Protein AF-A0AAV7M3U2-F1 (afdb_monomer)

Secondary structure (DSSP, 8-state):
-HHHHHHHHHHHHHHHHHHHHHHHHHHHHHHHHHHHHHHHHHHHHHHHHHHTT-----SPPTTTT-S-HHHHHHHHHHHHH-PPPSSPPP-S---

Foldseek 3Di:
DVVVVVVVVVVVVVVVVVVVVVVVVVVVVVVVVVVVVVVVVVVVVVVCVVCVPPDDDPDDDPCPCPPPVPVVVQVVCCVVPVDDDVVGDDDPDDD

Structure (mmCIF, N/CA/C/O backbone):
data_AF-A0AAV7M3U2-F1
#
_entry.id   AF-A0AAV7M3U2-F1
#
loop_
_atom_site.group_PDB
_atom_site.id
_atom_site.type_symbol
_atom_site.label_atom_id
_atom_site.label_alt_id
_atom_site.label_comp_id
_atom_site.label_asym_id
_atom_site.label_entity_id
_atom_site.label_seq_id
_atom_site.pdbx_PDB_ins_code
_atom_site.Cartn_x
_atom_site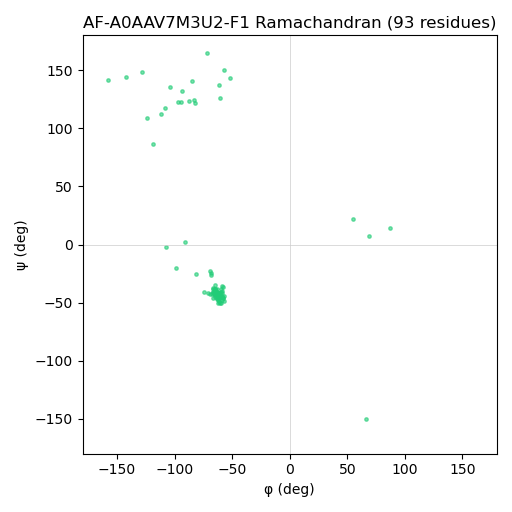.Cartn_y
_atom_site.Cartn_z
_atom_site.occupancy
_atom_site.B_iso_or_equiv
_atom_site.auth_seq_id
_atom_site.auth_comp_id
_atom_site.auth_asym_id
_atom_site.auth_atom_id
_atom_site.pdbx_PDB_model_num
ATOM 1 N N . MET A 1 1 ? 27.692 -14.483 -53.051 1.00 70.31 1 MET A N 1
ATOM 2 C CA . MET A 1 1 ? 28.501 -14.693 -51.830 1.00 70.31 1 MET A CA 1
ATOM 3 C C . MET A 1 1 ? 28.863 -13.408 -51.071 1.00 70.31 1 MET A C 1
ATOM 5 O O . MET A 1 1 ? 28.271 -13.190 -50.027 1.00 70.31 1 MET A O 1
ATOM 9 N N . ARG A 1 2 ? 29.769 -12.519 -51.529 1.00 83.56 2 ARG A N 1
ATOM 10 C CA . ARG A 1 2 ? 30.156 -11.317 -50.734 1.00 83.56 2 ARG A CA 1
ATOM 11 C C . ARG A 1 2 ? 28.999 -10.345 -50.439 1.00 83.56 2 ARG A C 1
ATOM 13 O O . ARG A 1 2 ? 28.888 -9.866 -49.318 1.00 83.56 2 ARG A O 1
ATOM 20 N N . ALA A 1 3 ? 28.130 -10.091 -51.418 1.00 86.50 3 ALA A N 1
ATOM 21 C CA . ALA A 1 3 ? 26.971 -9.209 -51.245 1.00 86.50 3 ALA A CA 1
ATOM 22 C C . ALA A 1 3 ? 25.923 -9.783 -50.270 1.00 86.50 3 ALA A C 1
ATOM 24 O O . ALA A 1 3 ? 25.355 -9.049 -49.468 1.00 86.50 3 ALA A O 1
ATOM 25 N N . GLU A 1 4 ? 25.710 -11.100 -50.290 1.00 92.12 4 GLU A N 1
ATOM 26 C CA . GLU A 1 4 ? 24.808 -11.775 -49.347 1.00 92.12 4 GLU A CA 1
ATOM 27 C C . GLU A 1 4 ? 25.364 -11.718 -47.926 1.00 92.12 4 GLU A C 1
ATOM 29 O O . GLU A 1 4 ? 24.623 -11.402 -47.002 1.00 92.12 4 GLU A O 1
ATOM 34 N N . ILE A 1 5 ? 26.672 -11.945 -47.754 1.00 92.69 5 ILE A N 1
ATOM 35 C CA . ILE A 1 5 ? 27.344 -11.823 -46.453 1.00 92.69 5 ILE A CA 1
ATOM 36 C C . ILE A 1 5 ? 27.184 -10.401 -45.894 1.00 92.69 5 ILE A C 1
ATOM 38 O O . ILE A 1 5 ? 26.818 -10.253 -44.732 1.00 92.69 5 ILE A O 1
ATOM 42 N N . ALA A 1 6 ? 27.366 -9.365 -46.718 1.00 93.38 6 ALA A N 1
ATOM 43 C CA . ALA A 1 6 ? 27.152 -7.976 -46.302 1.00 93.38 6 ALA A CA 1
ATOM 44 C C . ALA A 1 6 ? 25.686 -7.697 -45.909 1.00 93.38 6 ALA A C 1
ATOM 46 O O . ALA A 1 6 ? 25.418 -7.041 -44.901 1.00 93.38 6 ALA A O 1
ATOM 47 N N . GLY A 1 7 ? 24.726 -8.244 -46.662 1.00 95.38 7 GLY A N 1
ATOM 48 C CA . GLY A 1 7 ? 23.303 -8.155 -46.328 1.00 95.38 7 GLY A CA 1
ATOM 49 C C . GLY A 1 7 ? 22.957 -8.852 -45.007 1.00 95.38 7 GLY A C 1
ATOM 50 O O . GLY A 1 7 ? 22.199 -8.313 -44.199 1.00 95.38 7 GLY A O 1
ATOM 51 N N . PHE A 1 8 ? 23.544 -10.023 -44.746 1.00 95.25 8 PHE A N 1
ATOM 52 C CA . PHE A 1 8 ? 23.398 -10.719 -43.467 1.00 95.25 8 PHE A CA 1
ATOM 53 C C . PHE A 1 8 ? 24.016 -9.931 -42.310 1.00 95.25 8 PHE A C 1
ATOM 55 O O . PHE A 1 8 ? 23.364 -9.791 -41.280 1.00 95.25 8 PHE A O 1
ATOM 62 N N . GLN A 1 9 ? 25.210 -9.361 -42.486 1.00 95.88 9 GLN A N 1
ATOM 63 C CA . GLN A 1 9 ? 25.863 -8.531 -41.468 1.00 95.88 9 GLN A CA 1
ATOM 64 C C . GLN A 1 9 ? 24.997 -7.332 -41.072 1.00 95.88 9 GLN A C 1
ATOM 66 O O . GLN A 1 9 ? 24.761 -7.116 -39.888 1.00 95.88 9 GLN A O 1
ATOM 71 N N . SER A 1 10 ? 24.432 -6.613 -42.047 1.00 95.69 10 SER A N 1
ATOM 72 C CA . SER A 1 10 ? 23.536 -5.482 -41.770 1.00 95.69 10 SER A CA 1
ATOM 73 C C . SER A 1 10 ? 22.295 -5.899 -40.968 1.00 95.69 10 SER A C 1
ATOM 75 O O . SER A 1 10 ? 21.902 -5.214 -40.022 1.00 95.69 10 SER A O 1
ATOM 77 N N . ARG A 1 11 ? 21.700 -7.054 -41.296 1.00 96.75 11 ARG A N 1
ATOM 78 C CA . ARG A 1 11 ? 20.552 -7.598 -40.555 1.00 96.75 11 ARG A CA 1
ATOM 79 C C . ARG A 1 11 ? 20.921 -8.006 -39.132 1.00 96.75 11 ARG A C 1
ATOM 81 O O . ARG A 1 11 ? 20.129 -7.754 -38.228 1.00 96.75 11 ARG A O 1
ATOM 88 N N . VAL A 1 12 ? 22.089 -8.619 -38.937 1.00 97.56 12 VAL A N 1
ATOM 89 C CA . VAL A 1 12 ? 22.591 -9.002 -37.608 1.00 97.56 12 VAL A CA 1
ATOM 90 C C . VAL A 1 12 ? 22.791 -7.758 -36.748 1.00 97.56 12 VAL A C 1
ATOM 92 O O . VAL A 1 12 ? 22.193 -7.679 -35.681 1.00 97.56 12 VAL A O 1
ATOM 95 N N . THR A 1 13 ? 23.480 -6.733 -37.255 1.00 97.25 13 THR A N 1
ATOM 96 C CA . THR A 1 13 ? 23.666 -5.466 -36.528 1.00 97.25 13 THR A CA 1
ATOM 97 C C . THR A 1 13 ? 22.334 -4.798 -36.175 1.00 97.25 13 THR A C 1
ATOM 99 O O . THR A 1 13 ? 22.150 -4.319 -35.057 1.00 97.25 13 THR A O 1
ATOM 102 N N . GLY A 1 14 ? 21.364 -4.799 -37.095 1.00 97.62 14 GLY A N 1
ATOM 103 C CA . GLY A 1 14 ? 20.032 -4.257 -36.817 1.00 97.62 14 GLY A CA 1
ATOM 104 C C . GLY A 1 14 ? 19.269 -5.039 -35.740 1.00 97.62 14 GLY A C 1
ATOM 105 O O . GLY A 1 14 ? 18.533 -4.447 -34.948 1.00 97.62 14 GLY A O 1
ATOM 106 N N . LEU A 1 15 ? 19.438 -6.364 -35.681 1.00 97.25 15 LEU A N 1
ATOM 107 C CA . LEU A 1 15 ? 18.844 -7.195 -34.631 1.00 97.25 15 LEU A CA 1
ATOM 108 C C . LEU A 1 15 ? 19.522 -6.976 -33.278 1.00 97.25 15 LEU A C 1
ATOM 110 O O . LEU A 1 15 ? 18.813 -6.849 -32.285 1.00 97.25 15 LEU A O 1
ATOM 114 N N . GLU A 1 16 ? 20.849 -6.871 -33.238 1.00 97.44 16 GLU A N 1
ATOM 115 C CA . GLU A 1 16 ? 21.613 -6.592 -32.015 1.00 97.44 16 GLU A CA 1
ATOM 116 C C . GLU A 1 16 ? 21.205 -5.252 -31.394 1.00 97.44 16 GLU A C 1
ATOM 118 O O . GLU A 1 16 ? 20.922 -5.178 -30.199 1.00 97.44 16 GLU A O 1
ATOM 123 N N . GLN A 1 17 ? 21.065 -4.203 -32.211 1.00 97.56 17 GLN A N 1
ATOM 124 C CA . GLN A 1 17 ? 20.598 -2.897 -31.738 1.00 97.56 17 GLN A CA 1
ATOM 125 C C . GLN A 1 17 ? 19.187 -2.969 -31.147 1.00 97.56 17 GLN A C 1
ATOM 127 O O . GLN A 1 17 ? 18.929 -2.441 -30.066 1.00 97.56 17 GLN A O 1
ATOM 132 N N . ARG A 1 18 ? 18.260 -3.647 -31.834 1.00 97.38 18 ARG A N 1
ATOM 133 C CA . ARG A 1 18 ? 16.887 -3.822 -31.339 1.00 97.38 18 ARG A CA 1
ATOM 134 C C . ARG A 1 18 ? 16.844 -4.650 -30.060 1.00 97.38 18 ARG A C 1
ATOM 136 O O . ARG A 1 18 ? 16.048 -4.337 -29.181 1.00 97.38 18 ARG A O 1
ATOM 143 N N . MET A 1 19 ? 17.684 -5.676 -29.957 1.00 97.69 19 MET A N 1
ATOM 144 C CA . MET A 1 19 ? 17.807 -6.502 -28.760 1.00 97.69 19 MET A CA 1
ATOM 145 C C . MET A 1 19 ? 18.270 -5.661 -27.572 1.00 97.69 19 MET A C 1
ATOM 147 O O . MET A 1 19 ? 17.587 -5.657 -26.554 1.00 97.69 19 MET A O 1
ATOM 151 N N . GLY A 1 20 ? 19.314 -4.843 -27.744 1.00 97.56 20 GLY A N 1
ATOM 152 C CA . GLY A 1 20 ? 19.786 -3.938 -26.693 1.00 97.56 20 GLY A CA 1
ATOM 153 C C . GLY A 1 20 ? 18.719 -2.937 -26.230 1.00 97.56 20 GLY A C 1
ATOM 154 O O . GLY A 1 20 ? 18.578 -2.683 -25.034 1.00 97.56 20 GLY A O 1
ATOM 155 N N . LEU A 1 21 ? 17.900 -2.412 -27.150 1.00 97.31 21 LEU A N 1
ATOM 156 C CA . LEU A 1 21 ? 16.774 -1.538 -26.792 1.00 97.31 21 LEU A CA 1
ATOM 157 C C . LEU A 1 21 ? 15.690 -2.274 -25.991 1.00 97.31 21 LEU A C 1
ATOM 159 O O . LEU A 1 21 ? 15.168 -1.732 -25.016 1.00 97.31 21 LEU A O 1
ATOM 163 N N . VAL A 1 22 ? 15.348 -3.502 -26.389 1.00 97.75 22 VAL A N 1
ATOM 164 C CA . VAL A 1 22 ? 14.356 -4.326 -25.680 1.00 97.75 22 VAL A CA 1
ATOM 165 C C . VAL A 1 22 ? 14.859 -4.705 -24.290 1.00 97.75 22 VAL A C 1
ATOM 167 O O . VAL A 1 22 ? 14.094 -4.636 -23.330 1.00 97.75 22 VAL A O 1
ATOM 170 N N . GLU A 1 23 ? 16.133 -5.059 -24.152 1.00 97.38 23 GLU A N 1
ATOM 171 C CA . GLU A 1 23 ? 16.748 -5.371 -22.861 1.00 97.38 23 GLU A CA 1
ATOM 172 C C . GLU A 1 23 ? 16.719 -4.164 -21.922 1.00 97.38 23 GLU A C 1
ATOM 174 O O . GLU A 1 23 ? 16.241 -4.285 -20.793 1.00 97.38 23 GLU A O 1
ATOM 179 N N . ALA A 1 24 ? 17.120 -2.983 -22.405 1.00 96.75 24 AL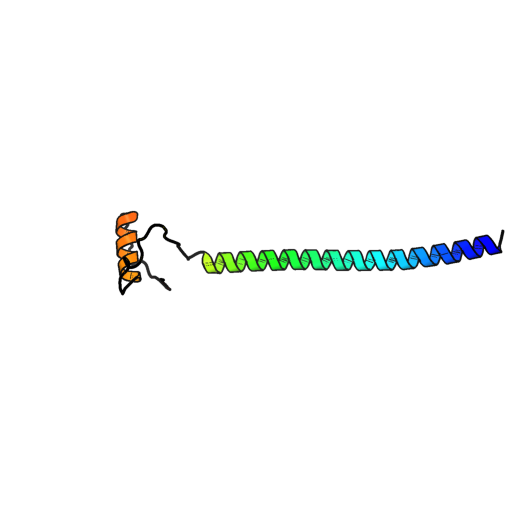A A N 1
ATOM 180 C CA . ALA A 1 24 ? 17.051 -1.746 -21.631 1.00 96.75 24 ALA A CA 1
ATOM 181 C C . ALA A 1 24 ? 15.615 -1.438 -21.176 1.00 96.75 24 ALA A C 1
ATOM 183 O O . ALA A 1 24 ? 15.375 -1.153 -20.001 1.00 96.75 24 ALA A O 1
ATOM 184 N N . GLN A 1 25 ? 14.642 -1.565 -22.084 1.00 97.06 25 GLN A N 1
ATOM 185 C CA . GLN A 1 25 ? 13.231 -1.353 -21.765 1.00 97.06 25 GLN A CA 1
ATOM 186 C C . GLN A 1 25 ? 12.711 -2.366 -20.735 1.00 97.06 25 GLN A C 1
ATOM 188 O O . GLN A 1 25 ? 11.926 -2.008 -19.857 1.00 97.06 25 GLN A O 1
ATOM 193 N N . THR A 1 26 ? 13.150 -3.622 -20.824 1.00 97.00 26 THR A N 1
ATOM 194 C CA . THR A 1 26 ? 12.749 -4.685 -19.896 1.00 97.00 26 THR A CA 1
ATOM 195 C C . THR A 1 26 ? 13.294 -4.421 -18.495 1.00 97.00 26 THR A C 1
ATOM 197 O O . THR A 1 26 ? 12.564 -4.588 -17.521 1.00 97.00 26 THR A O 1
ATOM 200 N N . THR A 1 27 ? 14.543 -3.962 -18.380 1.00 96.56 27 THR A N 1
ATOM 201 C CA . THR A 1 27 ? 15.139 -3.563 -17.096 1.00 96.56 27 THR A CA 1
ATOM 202 C C . THR A 1 27 ? 14.366 -2.408 -16.467 1.00 96.56 27 THR A C 1
ATOM 204 O O . THR A 1 27 ? 13.907 -2.533 -15.339 1.00 96.56 27 THR A O 1
ATOM 207 N N . ILE A 1 28 ? 14.091 -1.346 -17.232 1.00 96.81 28 ILE A N 1
ATOM 208 C CA . ILE A 1 28 ? 13.299 -0.204 -16.748 1.00 96.81 28 ILE A CA 1
ATOM 209 C C . ILE A 1 28 ? 11.900 -0.644 -16.292 1.00 96.81 28 ILE A C 1
ATOM 211 O O . ILE A 1 28 ? 11.383 -0.141 -15.296 1.00 96.81 28 ILE A O 1
ATOM 215 N N . SER A 1 29 ? 11.259 -1.563 -17.019 1.00 96.94 29 SER A N 1
ATOM 216 C CA . SER A 1 29 ? 9.943 -2.078 -16.629 1.00 96.94 29 SER A CA 1
ATOM 217 C C . SER A 1 29 ? 10.000 -2.834 -15.303 1.00 96.94 29 SER A C 1
ATOM 219 O O . SER A 1 29 ? 9.136 -2.628 -14.460 1.00 96.94 29 SER A O 1
ATOM 221 N N . ARG A 1 30 ? 11.028 -3.667 -15.097 1.00 96.75 30 ARG A N 1
ATOM 222 C CA . ARG A 1 30 ? 11.211 -4.411 -13.844 1.00 96.75 30 ARG A CA 1
ATOM 223 C C . ARG A 1 30 ? 11.443 -3.483 -12.659 1.00 96.75 30 ARG A C 1
ATOM 225 O O . ARG A 1 30 ? 10.843 -3.707 -11.613 1.00 96.75 30 ARG A O 1
ATOM 232 N N . ASP A 1 31 ? 12.258 -2.447 -12.832 1.00 97.12 31 ASP A N 1
ATOM 233 C CA . ASP A 1 31 ? 12.518 -1.464 -11.777 1.00 97.12 31 ASP A CA 1
ATOM 234 C C . ASP A 1 31 ? 11.220 -0.740 -11.387 1.00 97.12 31 ASP A C 1
ATOM 236 O O . ASP A 1 31 ? 10.882 -0.641 -10.210 1.00 97.12 31 ASP A O 1
ATOM 240 N N . ARG A 1 32 ? 10.411 -0.340 -12.380 1.00 97.50 32 ARG A N 1
ATOM 241 C CA . ARG A 1 32 ? 9.086 0.254 -12.134 1.00 97.50 32 ARG A CA 1
ATOM 242 C C . ARG A 1 32 ? 8.143 -0.695 -11.403 1.00 97.50 32 ARG A C 1
ATOM 244 O O . ARG A 1 32 ? 7.425 -0.257 -10.508 1.00 97.50 32 ARG A O 1
ATOM 251 N N . ASP A 1 33 ? 8.128 -1.972 -11.769 1.00 98.00 33 ASP A N 1
ATOM 252 C CA . ASP A 1 33 ? 7.288 -2.967 -11.100 1.00 98.00 33 ASP A CA 1
ATOM 253 C C . ASP A 1 33 ? 7.717 -3.159 -9.635 1.00 98.00 33 ASP A C 1
ATOM 255 O O . ASP A 1 33 ? 6.865 -3.273 -8.751 1.00 98.00 33 ASP A O 1
ATOM 259 N N . GLN A 1 34 ? 9.023 -3.129 -9.351 1.00 97.81 34 GLN A N 1
ATOM 260 C CA . GLN A 1 34 ? 9.542 -3.166 -7.981 1.00 97.81 34 GLN A CA 1
ATOM 261 C C . GLN A 1 34 ? 9.144 -1.923 -7.182 1.00 97.81 34 GLN A C 1
ATOM 263 O O . GLN A 1 34 ? 8.663 -2.058 -6.054 1.00 97.81 34 GLN A O 1
ATOM 268 N N . ASP A 1 35 ? 9.269 -0.733 -7.769 1.00 98.06 35 ASP A N 1
ATOM 269 C CA . ASP A 1 35 ? 8.850 0.517 -7.132 1.00 98.06 35 ASP A CA 1
ATOM 270 C C . ASP A 1 35 ? 7.348 0.512 -6.825 1.00 98.06 35 ASP A C 1
ATOM 272 O O . ASP A 1 35 ? 6.928 0.882 -5.725 1.00 98.06 35 ASP A O 1
ATOM 276 N N . LEU A 1 36 ? 6.524 0.034 -7.762 1.00 98.31 36 LEU A N 1
ATOM 277 C CA . LEU A 1 36 ? 5.080 -0.097 -7.567 1.00 98.31 36 LEU A CA 1
ATOM 278 C C . LEU A 1 36 ? 4.744 -1.056 -6.423 1.00 98.31 36 LEU A C 1
ATOM 280 O O . LEU A 1 36 ? 3.884 -0.744 -5.594 1.00 98.31 36 LEU A O 1
ATOM 284 N N . LEU A 1 37 ? 5.421 -2.204 -6.344 1.00 98.06 37 LEU A N 1
ATOM 285 C CA . LEU A 1 37 ? 5.243 -3.153 -5.243 1.00 98.06 37 LEU A CA 1
ATOM 286 C C . LEU A 1 37 ? 5.649 -2.538 -3.901 1.00 98.06 37 LEU A C 1
ATOM 288 O O . LEU A 1 37 ? 4.909 -2.664 -2.921 1.00 98.06 37 LEU A O 1
ATOM 292 N N . TYR A 1 38 ? 6.779 -1.833 -3.863 1.00 98.06 38 TYR A N 1
ATOM 293 C CA . TYR A 1 38 ? 7.248 -1.140 -2.668 1.00 98.06 38 TYR A CA 1
ATOM 294 C C . TYR A 1 38 ? 6.245 -0.079 -2.203 1.00 98.06 38 TYR A C 1
ATOM 296 O O . TYR A 1 38 ? 5.835 -0.079 -1.039 1.00 98.06 38 TYR A O 1
ATOM 304 N N . MET A 1 39 ? 5.791 0.788 -3.113 1.00 98.12 39 MET A N 1
ATOM 305 C CA . MET A 1 39 ? 4.812 1.827 -2.793 1.00 98.12 39 MET A CA 1
ATOM 306 C C . MET A 1 39 ? 3.488 1.232 -2.325 1.00 98.12 39 MET A C 1
ATOM 308 O O . MET A 1 39 ? 2.927 1.701 -1.336 1.00 98.12 39 MET A O 1
ATOM 312 N N . ARG A 1 40 ? 3.011 0.164 -2.972 1.00 98.12 40 ARG A N 1
ATOM 313 C CA . ARG A 1 40 ? 1.788 -0.525 -2.553 1.00 98.12 40 ARG A CA 1
ATOM 314 C C . ARG A 1 40 ? 1.919 -1.095 -1.144 1.00 98.12 40 ARG A C 1
ATOM 316 O O . ARG A 1 40 ? 1.024 -0.888 -0.334 1.00 98.12 40 ARG A O 1
ATOM 323 N N . SER A 1 41 ? 3.039 -1.745 -0.828 1.00 97.69 41 SER A N 1
ATOM 324 C CA . SER A 1 41 ? 3.294 -2.259 0.523 1.00 97.69 41 SER A CA 1
ATOM 325 C C . SER A 1 41 ? 3.327 -1.140 1.564 1.00 97.69 41 SER A C 1
ATOM 327 O O . SER A 1 41 ? 2.777 -1.300 2.652 1.00 97.69 41 SER A O 1
ATOM 329 N N . LYS A 1 42 ? 3.954 -0.006 1.235 1.00 97.81 42 LYS A N 1
ATOM 330 C CA . LYS A 1 42 ? 3.990 1.192 2.082 1.00 97.81 42 LYS A CA 1
ATOM 331 C C . LYS A 1 42 ? 2.593 1.751 2.336 1.00 97.81 42 LYS A C 1
ATOM 333 O O . LYS A 1 42 ? 2.280 2.074 3.477 1.00 97.81 42 LYS A O 1
ATOM 338 N N . LEU A 1 43 ? 1.767 1.854 1.294 1.00 97.62 43 LEU A N 1
ATOM 339 C CA . LEU A 1 43 ? 0.390 2.333 1.407 1.00 97.62 43 LEU A CA 1
ATOM 340 C C . LEU A 1 43 ? -0.450 1.408 2.283 1.00 97.62 43 LEU A C 1
ATOM 342 O O . LEU A 1 43 ? -1.105 1.894 3.196 1.00 97.62 43 LEU A O 1
ATOM 346 N N . THR A 1 44 ? -0.372 0.093 2.069 1.00 96.56 44 THR A N 1
ATOM 347 C CA . THR A 1 44 ? -1.082 -0.883 2.905 1.00 96.56 44 THR A CA 1
ATOM 348 C C . THR A 1 44 ? -0.665 -0.774 4.369 1.00 96.56 44 THR A C 1
ATOM 350 O O . THR A 1 44 ? -1.528 -0.642 5.228 1.00 96.56 44 THR A O 1
ATOM 353 N N . ASP A 1 45 ? 0.639 -0.726 4.665 1.00 96.38 45 ASP A N 1
ATOM 354 C CA . ASP A 1 45 ? 1.101 -0.547 6.046 1.00 96.38 45 ASP A CA 1
ATOM 355 C C . ASP A 1 45 ? 0.571 0.763 6.642 1.00 96.38 45 ASP A C 1
ATOM 357 O O . ASP A 1 45 ? 0.060 0.755 7.756 1.00 96.38 45 ASP A O 1
ATOM 361 N N 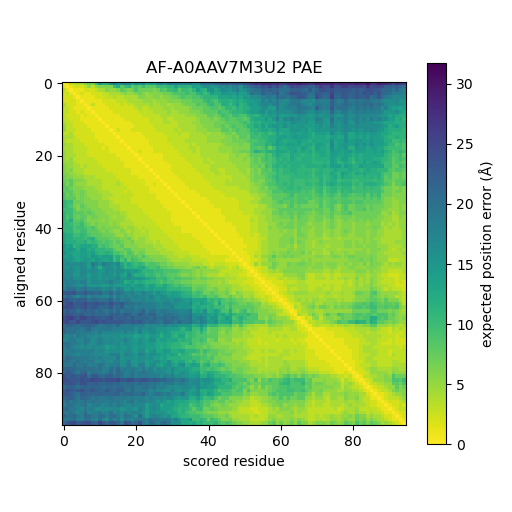. MET A 1 46 ? 0.623 1.878 5.906 1.00 95.56 46 MET A N 1
ATOM 362 C CA . MET A 1 46 ? 0.095 3.165 6.373 1.00 95.56 46 MET A CA 1
ATOM 363 C C . MET A 1 46 ? -1.411 3.126 6.656 1.00 95.56 46 MET A 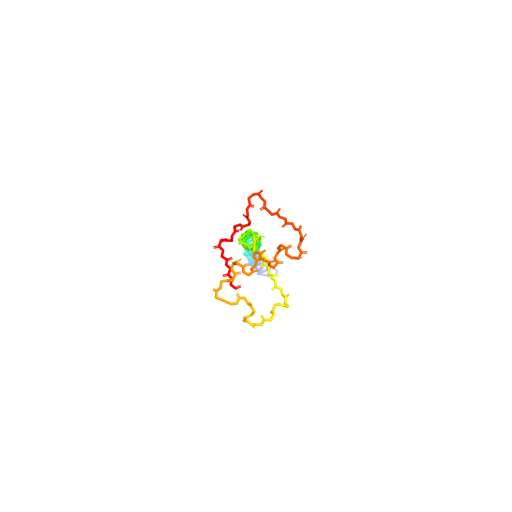C 1
ATOM 365 O O . MET A 1 46 ? -1.846 3.642 7.688 1.00 95.56 46 MET A O 1
ATOM 369 N N . GLU A 1 47 ? -2.202 2.512 5.779 1.00 95.00 47 GLU A N 1
ATOM 370 C CA . GLU A 1 47 ? -3.644 2.342 5.971 1.00 95.00 47 GLU A CA 1
ATOM 371 C C . GLU A 1 47 ? -3.946 1.464 7.189 1.00 95.00 47 GLU A C 1
ATOM 373 O O . GLU A 1 47 ? -4.791 1.827 8.012 1.00 95.00 47 GLU A O 1
ATOM 378 N N . ASP A 1 48 ? -3.205 0.369 7.357 1.00 94.19 48 ASP A N 1
ATOM 379 C CA . ASP A 1 48 ? -3.334 -0.527 8.502 1.00 94.19 48 ASP A CA 1
ATOM 380 C C . ASP A 1 48 ? -2.937 0.175 9.805 1.00 94.19 48 ASP A C 1
ATOM 382 O O . ASP A 1 48 ? -3.616 0.019 10.817 1.00 94.19 48 ASP A O 1
ATOM 386 N N . ARG A 1 49 ? -1.875 0.999 9.815 1.00 91.38 49 ARG A N 1
ATOM 387 C CA . ARG A 1 49 ? -1.516 1.828 10.988 1.00 91.38 49 ARG A CA 1
ATOM 388 C C . ARG A 1 49 ? -2.625 2.811 11.316 1.00 91.38 49 ARG A C 1
ATOM 390 O O . ARG A 1 49 ? -2.976 2.964 12.477 1.00 91.38 49 ARG A O 1
ATOM 397 N N . SER A 1 50 ? -3.170 3.462 10.294 1.00 89.50 50 SER A N 1
ATOM 398 C CA . SER A 1 50 ? -4.200 4.481 10.467 1.00 89.50 50 SER A CA 1
ATOM 399 C C . SER A 1 50 ? -5.525 3.909 10.966 1.00 89.50 50 SER A C 1
ATOM 401 O O . SER A 1 50 ? -6.322 4.657 11.524 1.00 89.50 50 SER A O 1
ATOM 403 N N . ARG A 1 51 ? -5.799 2.623 10.722 1.00 89.94 51 ARG A N 1
ATOM 404 C CA . ARG A 1 51 ? -7.048 1.958 11.118 1.00 89.94 51 ARG A CA 1
ATOM 405 C C . ARG A 1 51 ? -6.876 0.983 12.275 1.00 89.94 51 ARG A C 1
ATOM 407 O O . ARG A 1 51 ? -7.867 0.397 12.695 1.00 89.94 51 ARG A O 1
ATOM 414 N N . ARG A 1 52 ? -5.654 0.794 12.775 1.00 91.06 52 ARG A N 1
ATOM 415 C CA . ARG A 1 52 ? -5.326 -0.218 13.786 1.00 91.06 52 ARG A CA 1
AT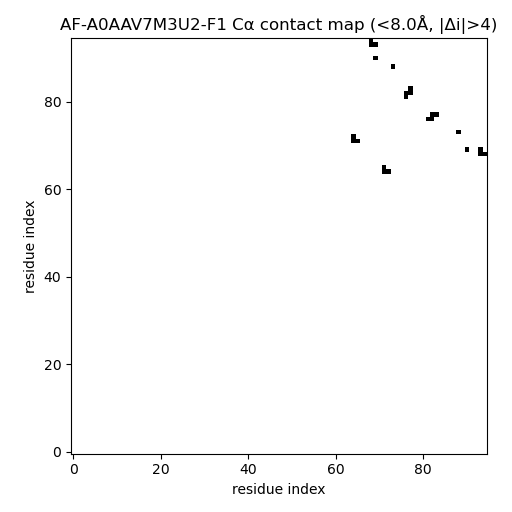OM 416 C C . ARG A 1 52 ? -6.120 -0.053 15.077 1.00 91.06 52 ARG A C 1
ATOM 418 O O . ARG A 1 52 ? -6.539 -1.048 15.656 1.00 91.06 52 ARG A O 1
ATOM 425 N N . ASP A 1 53 ? -6.377 1.193 15.451 1.00 88.25 53 ASP A N 1
ATOM 426 C CA . ASP A 1 53 ? -7.103 1.531 16.674 1.00 88.25 53 ASP A CA 1
ATOM 427 C C . ASP A 1 53 ? -8.622 1.646 16.434 1.00 88.25 53 ASP A C 1
ATOM 429 O O . ASP A 1 53 ? -9.388 1.932 17.353 1.00 88.25 53 ASP A O 1
ATOM 433 N N . ASN A 1 54 ? -9.091 1.394 15.203 1.00 90.62 54 ASN A N 1
ATOM 434 C CA . ASN A 1 54 ? -10.512 1.422 14.876 1.00 90.62 54 ASN A CA 1
ATOM 435 C C . ASN A 1 54 ? -11.150 0.055 15.142 1.00 90.62 54 ASN A C 1
ATOM 437 O O . ASN A 1 54 ? -10.792 -0.951 14.528 1.00 90.62 54 ASN A O 1
ATOM 441 N N . ILE A 1 55 ? -12.187 0.039 15.977 1.00 87.31 55 ILE A N 1
ATOM 442 C CA . ILE A 1 55 ? -13.015 -1.144 16.232 1.00 87.31 55 ILE A CA 1
ATOM 443 C C . ILE A 1 55 ? -14.342 -0.994 15.485 1.00 87.31 55 ILE A C 1
ATOM 445 O O . ILE A 1 55 ? -14.964 0.066 15.516 1.00 87.31 55 ILE A O 1
ATOM 449 N N . ARG A 1 56 ? -14.798 -2.064 14.819 1.00 88.44 56 ARG A N 1
ATOM 450 C CA . ARG A 1 56 ? -16.105 -2.100 14.148 1.00 88.44 56 ARG A CA 1
ATOM 451 C C . ARG A 1 56 ? -17.045 -3.067 14.853 1.00 88.44 56 ARG A C 1
ATOM 453 O O . ARG A 1 56 ? -16.850 -4.279 14.778 1.00 88.44 56 ARG A O 1
ATOM 460 N N . LEU A 1 57 ? -18.089 -2.531 15.474 1.00 84.62 57 LEU A N 1
ATOM 461 C CA . LEU A 1 57 ? -19.171 -3.322 16.054 1.00 84.62 57 LEU A CA 1
ATOM 462 C C . LEU A 1 57 ? -20.209 -3.651 14.973 1.00 84.62 57 LEU A C 1
ATOM 464 O O . LEU A 1 57 ? -20.488 -2.840 14.089 1.00 84.62 57 LEU A O 1
ATOM 468 N N . ARG A 1 58 ? -20.742 -4.874 14.993 1.00 87.62 58 ARG A N 1
ATOM 469 C CA . ARG A 1 58 ? -21.783 -5.338 14.064 1.00 87.62 58 ARG A CA 1
ATOM 470 C C . ARG A 1 58 ? -22.938 -5.936 14.853 1.00 87.62 58 ARG A C 1
ATOM 472 O O . ARG A 1 58 ? -22.708 -6.553 15.885 1.00 87.62 58 ARG A O 1
ATOM 479 N N . GLY A 1 59 ? -24.150 -5.806 14.315 1.00 85.69 59 GLY A N 1
ATOM 480 C CA . GLY A 1 59 ? -25.359 -6.353 14.935 1.00 85.69 59 GLY A CA 1
ATOM 481 C C . GLY A 1 59 ? -26.022 -5.424 15.951 1.00 85.69 59 GLY A C 1
ATOM 482 O O . GLY A 1 59 ? -26.877 -5.891 16.690 1.00 85.69 59 GLY A O 1
ATOM 483 N N . ILE A 1 60 ? -25.645 -4.142 15.976 1.00 84.12 60 ILE A N 1
ATOM 484 C CA . ILE A 1 60 ? -26.365 -3.099 16.712 1.00 84.12 60 ILE A CA 1
ATOM 485 C C . ILE A 1 60 ? -27.547 -2.640 15.835 1.00 84.12 60 ILE A C 1
ATOM 487 O O . ILE A 1 60 ? -27.316 -2.252 14.686 1.00 84.12 60 ILE A O 1
ATOM 491 N N . PRO A 1 61 ? -28.798 -2.742 16.316 1.00 86.06 61 PRO A N 1
ATOM 492 C CA . PRO A 1 61 ? -29.972 -2.143 15.689 1.00 86.06 61 PRO A CA 1
ATOM 493 C C . PRO A 1 61 ? -29.807 -0.648 15.388 1.00 86.06 61 PRO A C 1
ATOM 495 O O . PRO A 1 61 ? -29.234 0.109 16.169 1.00 86.06 61 PRO A O 1
ATOM 498 N N . GLU A 1 62 ? -30.360 -0.201 14.260 1.00 84.56 62 GLU A N 1
ATOM 499 C CA . GLU A 1 62 ? -30.308 1.212 13.877 1.00 84.56 62 GLU A CA 1
ATOM 500 C C . GLU A 1 62 ? -31.022 2.103 14.910 1.00 84.56 62 GLU A C 1
ATOM 502 O O . GLU A 1 62 ? -32.132 1.801 15.348 1.00 84.56 62 GLU A O 1
ATOM 507 N N . ASN A 1 63 ? -30.402 3.241 15.244 1.00 81.44 63 ASN A N 1
ATOM 508 C CA . ASN A 1 63 ? -30.871 4.243 16.215 1.00 81.44 63 ASN A CA 1
ATOM 509 C C . ASN A 1 63 ? -30.859 3.818 17.697 1.00 81.44 63 ASN A C 1
ATOM 511 O O . ASN A 1 63 ? -31.325 4.587 18.537 1.00 81.44 63 ASN A O 1
ATOM 515 N N . GLU A 1 64 ? -30.310 2.652 18.052 1.00 82.81 64 GLU A N 1
ATOM 516 C CA . GLU A 1 64 ? -30.192 2.244 19.464 1.00 82.81 64 GLU A CA 1
ATOM 517 C C . GLU A 1 64 ? -29.181 3.104 20.246 1.00 82.81 64 GLU A C 1
ATOM 519 O O . GLU A 1 64 ? -29.308 3.303 21.452 1.00 82.81 64 GLU A O 1
ATOM 524 N N . GLU A 1 65 ? -28.209 3.674 19.538 1.00 80.19 65 GLU A N 1
ATOM 525 C CA . GLU A 1 65 ? -27.114 4.473 20.096 1.00 80.19 65 GLU A CA 1
ATOM 526 C C . GLU A 1 65 ? -27.584 5.826 20.659 1.00 80.19 65 GLU A C 1
ATOM 528 O O . GLU A 1 65 ? -26.946 6.410 21.537 1.00 80.19 65 GLU A O 1
ATOM 533 N N . GLY A 1 66 ? -28.733 6.322 20.185 1.00 82.19 66 GLY A N 1
ATOM 534 C CA . GLY A 1 66 ? -29.274 7.620 20.572 1.00 82.19 66 GLY A CA 1
ATOM 535 C C . GLY A 1 66 ? -28.410 8.800 20.106 1.00 82.19 66 GLY A C 1
ATOM 536 O O . GLY A 1 66 ? -27.769 8.756 19.061 1.00 82.19 66 GLY A O 1
ATOM 537 N N . VAL A 1 67 ? -28.439 9.899 20.867 1.00 81.06 67 VAL A N 1
ATOM 538 C CA . VAL A 1 67 ? -27.727 11.151 20.529 1.00 81.06 67 VAL A CA 1
ATOM 539 C C . VAL A 1 67 ? -26.244 11.097 20.922 1.00 81.06 67 VAL A C 1
ATOM 541 O O . VAL A 1 67 ? -25.426 11.790 20.32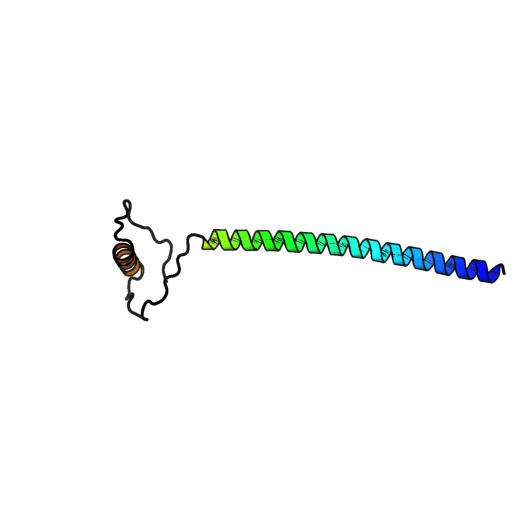0 1.00 81.06 67 VAL A O 1
ATOM 544 N N . ASP A 1 68 ? -25.891 10.278 21.918 1.00 86.81 68 ASP A N 1
ATOM 545 C CA . ASP A 1 68 ? -24.528 10.154 22.440 1.00 86.81 68 ASP A CA 1
ATOM 546 C C . ASP A 1 68 ? -23.980 8.733 22.262 1.00 86.81 68 ASP A C 1
ATOM 548 O O . ASP A 1 68 ? -24.026 7.880 23.156 1.00 86.81 68 ASP A O 1
ATOM 552 N N . VAL A 1 69 ? -23.403 8.521 21.081 1.00 87.62 69 VAL A N 1
ATOM 553 C CA . VAL A 1 69 ? -22.770 7.265 20.672 1.00 87.62 69 VAL A CA 1
ATOM 554 C C . VAL A 1 69 ? -21.646 6.853 21.630 1.00 87.62 69 VAL A C 1
ATOM 556 O O . VAL A 1 69 ? -21.485 5.671 21.923 1.00 87.62 69 VAL A O 1
ATOM 559 N N . GLN A 1 70 ? -20.864 7.794 22.173 1.00 88.31 70 GLN A N 1
ATOM 560 C CA . GLN A 1 70 ? -19.724 7.441 23.030 1.00 88.31 70 GLN A CA 1
ATOM 561 C C . GLN A 1 70 ? -20.181 6.863 24.370 1.00 88.31 70 GLN A C 1
ATOM 563 O O . GLN A 1 70 ? -19.631 5.8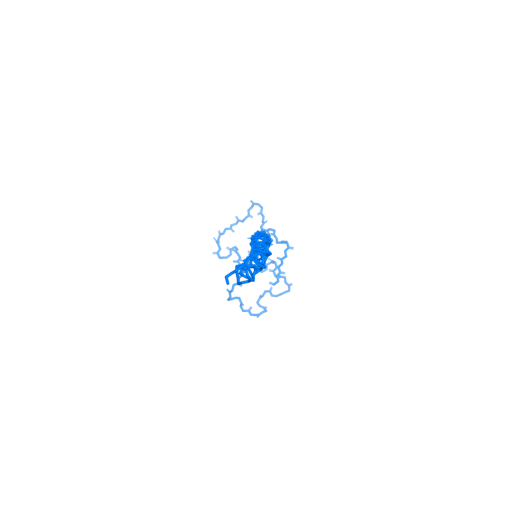60 24.836 1.00 88.31 70 GLN A O 1
ATOM 568 N N . SER A 1 71 ? -21.208 7.457 24.979 1.00 87.38 71 SER A N 1
ATOM 569 C CA . SER A 1 71 ? -21.796 6.934 26.218 1.00 87.38 71 SER A CA 1
ATOM 570 C C . SER A 1 71 ? -22.446 5.566 26.011 1.00 87.38 71 SER A C 1
ATOM 572 O O . SER A 1 71 ? -22.295 4.674 26.859 1.00 87.38 71 SER A O 1
ATOM 574 N N . PHE A 1 72 ? -23.110 5.366 24.868 1.00 89.12 72 PHE A N 1
ATOM 575 C CA . PHE A 1 72 ? -23.630 4.059 24.475 1.00 89.12 72 PHE A CA 1
ATOM 576 C C . PHE A 1 72 ? -22.501 3.025 24.356 1.00 89.12 72 PHE A C 1
ATOM 578 O O . PHE A 1 72 ? -22.564 1.975 24.997 1.00 89.12 72 PHE A O 1
ATOM 585 N N . LEU A 1 73 ? -21.426 3.347 23.628 1.00 89.00 73 LEU A N 1
ATOM 586 C CA . LEU A 1 73 ? -20.284 2.451 23.429 1.00 89.00 73 LEU A CA 1
ATOM 587 C C . LEU A 1 73 ? -19.580 2.089 24.740 1.00 89.00 73 LEU A C 1
ATOM 589 O O . LEU A 1 73 ? -19.263 0.919 24.944 1.00 89.00 73 LEU A O 1
ATOM 593 N N . ARG A 1 74 ? -19.376 3.040 25.663 1.00 87.69 74 ARG A N 1
ATOM 594 C CA . ARG A 1 74 ? -18.815 2.751 27.000 1.00 87.69 74 ARG A CA 1
ATOM 595 C C . ARG A 1 74 ? -19.652 1.726 27.752 1.00 87.69 74 ARG A C 1
ATOM 597 O O . ARG A 1 74 ? -19.123 0.741 28.264 1.00 87.69 74 ARG A O 1
ATOM 604 N N . SER A 1 75 ? -20.963 1.946 27.776 1.00 87.06 75 SER A N 1
ATOM 605 C CA . SER A 1 75 ? -21.913 1.060 28.449 1.00 87.06 75 SER A CA 1
ATOM 606 C C . SER A 1 75 ? -21.961 -0.320 27.789 1.00 87.06 75 SER A C 1
ATOM 608 O O . SER A 1 75 ? -22.020 -1.335 28.481 1.00 87.06 75 SER A O 1
ATOM 610 N N . ALA A 1 76 ? -21.925 -0.371 26.455 1.00 87.44 76 ALA A N 1
ATOM 611 C CA . ALA A 1 76 ? -21.933 -1.609 25.685 1.00 87.44 76 ALA A CA 1
ATOM 612 C C . ALA A 1 76 ? -20.648 -2.420 25.898 1.00 87.44 76 ALA A C 1
ATOM 614 O O . ALA A 1 76 ? -20.723 -3.617 26.162 1.00 87.44 76 ALA A O 1
ATOM 615 N N . LEU A 1 77 ? -19.477 -1.777 25.848 1.00 87.56 77 LEU A N 1
ATOM 616 C CA . LEU A 1 77 ? -18.194 -2.441 26.081 1.00 87.56 77 LEU A CA 1
ATOM 617 C C . LEU A 1 77 ? -18.100 -2.999 27.498 1.00 87.56 77 LEU A C 1
ATOM 619 O O . LEU A 1 77 ? -17.746 -4.163 27.644 1.00 87.56 77 LEU A O 1
ATOM 623 N N . LEU A 1 78 ? -18.488 -2.223 28.516 1.00 87.38 78 LEU A N 1
ATOM 624 C CA . LEU A 1 78 ? -18.524 -2.696 29.902 1.00 87.38 78 LEU A CA 1
ATOM 625 C C . LEU A 1 78 ? -19.419 -3.935 30.048 1.00 87.38 78 LEU A C 1
ATOM 627 O O . LEU A 1 78 ? -19.021 -4.912 30.674 1.00 87.38 78 LEU A O 1
ATOM 631 N N . LYS A 1 79 ? -20.606 -3.936 29.426 1.00 87.06 79 LYS A N 1
ATOM 632 C CA . LYS A 1 79 ? -21.516 -5.096 29.437 1.00 87.06 79 LYS A CA 1
ATOM 633 C C . LYS A 1 79 ? -20.940 -6.312 28.706 1.00 87.06 79 LYS A C 1
ATOM 635 O O . LYS A 1 79 ? -21.144 -7.433 29.156 1.00 87.06 79 LYS A O 1
ATOM 640 N N . LEU A 1 80 ? -20.254 -6.103 27.581 1.00 86.31 80 LEU A N 1
ATOM 641 C CA . LEU A 1 80 ? -19.705 -7.181 26.753 1.00 86.31 80 LEU A CA 1
ATOM 642 C C . LEU A 1 80 ? -18.472 -7.836 27.377 1.00 86.31 80 LEU A C 1
ATOM 644 O O . LEU A 1 80 ? -18.321 -9.052 27.295 1.00 86.31 80 LEU A O 1
ATOM 648 N N . THR A 1 81 ? -17.579 -7.044 27.968 1.00 86.25 81 THR A N 1
ATOM 649 C CA . THR A 1 81 ? -16.295 -7.536 28.481 1.00 86.25 81 THR A CA 1
ATOM 650 C C . THR A 1 81 ? -16.313 -7.781 29.984 1.00 86.25 81 THR A C 1
ATOM 652 O O . THR A 1 81 ? -15.472 -8.526 30.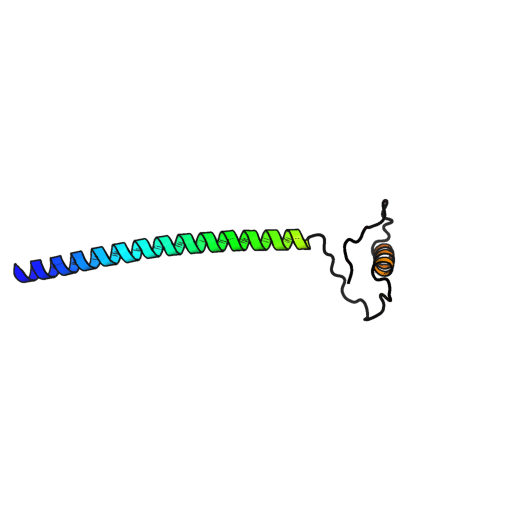477 1.00 86.25 81 THR A O 1
ATOM 655 N N . SER A 1 82 ? -17.257 -7.171 30.713 1.00 88.38 82 SER A N 1
ATOM 656 C CA . SER A 1 82 ? -17.250 -7.095 32.183 1.00 88.38 82 SER A CA 1
ATOM 657 C C . SER A 1 82 ? -15.956 -6.490 32.750 1.00 88.38 82 SER A C 1
ATOM 659 O O . SER A 1 82 ? -15.609 -6.737 33.902 1.00 88.38 82 SER A O 1
ATOM 661 N N . LEU A 1 83 ? -15.226 -5.720 31.935 1.00 84.25 83 LEU A N 1
ATOM 662 C CA . LEU A 1 83 ? -13.997 -5.043 32.329 1.00 84.25 83 LEU A CA 1
ATOM 663 C C . LEU A 1 83 ? -14.308 -3.600 32.704 1.00 84.25 83 LEU A C 1
ATOM 665 O O . LEU A 1 83 ? -14.806 -2.828 31.882 1.00 84.25 83 LEU A O 1
ATOM 669 N N . GLU A 1 84 ? -13.953 -3.231 33.928 1.00 82.88 84 GLU A N 1
ATOM 670 C CA . GLU A 1 84 ? -13.820 -1.832 34.311 1.00 82.88 84 GLU A CA 1
ATOM 671 C C . GLU A 1 84 ? -12.437 -1.341 33.877 1.00 82.88 84 GLU A C 1
ATOM 673 O O . GLU A 1 84 ? -11.412 -1.939 34.206 1.00 82.88 84 GLU A O 1
ATOM 678 N N . PHE A 1 85 ? -12.418 -0.273 33.083 1.00 81.38 85 PHE A N 1
ATOM 679 C CA . PHE A 1 85 ? -11.186 0.344 32.608 1.00 81.38 85 PHE A CA 1
ATOM 680 C C . PHE A 1 85 ? -10.820 1.496 33.543 1.00 81.38 85 PHE A C 1
ATOM 682 O O . PHE A 1 85 ? -11.620 2.418 33.715 1.00 81.38 85 PHE A O 1
ATOM 689 N N . ASP A 1 86 ? -9.619 1.439 34.120 1.00 85.81 86 ASP A N 1
ATOM 690 C CA . ASP A 1 86 ? -9.025 2.526 34.897 1.00 85.81 86 ASP A CA 1
ATOM 691 C C . ASP A 1 86 ? -7.648 2.889 34.303 1.00 85.81 86 ASP A C 1
ATOM 693 O O . ASP A 1 86 ? -6.716 2.081 34.393 1.00 85.81 86 ASP A O 1
ATOM 697 N N . PRO A 1 87 ? -7.498 4.052 33.640 1.00 84.19 87 PRO A N 1
ATOM 698 C CA . PRO A 1 87 ? -8.517 5.080 33.408 1.00 84.19 87 PRO A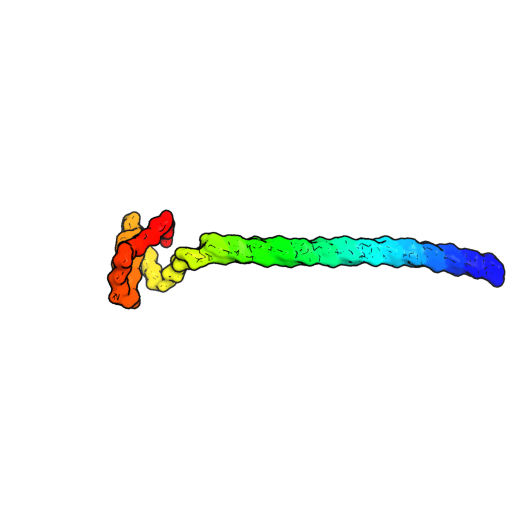 CA 1
ATOM 699 C C . PRO A 1 87 ? -9.602 4.657 32.388 1.00 84.19 87 PRO A C 1
ATOM 701 O O . PRO A 1 87 ? -9.400 3.704 31.628 1.00 84.19 87 PRO A O 1
ATOM 704 N N . PRO A 1 88 ? -10.750 5.368 32.328 1.00 83.25 88 PRO A N 1
ATOM 705 C CA . PRO A 1 88 ? -11.828 5.066 31.387 1.00 83.25 88 PRO A CA 1
ATOM 706 C C . PRO A 1 88 ? -11.371 5.082 29.925 1.00 83.25 88 PRO A C 1
ATOM 708 O O . PRO A 1 88 ? -10.510 5.873 29.545 1.00 83.25 88 PRO A O 1
ATOM 711 N N . ILE A 1 89 ? -12.020 4.278 29.075 1.00 84.81 89 ILE A N 1
ATOM 712 C CA . ILE A 1 89 ? -11.752 4.297 27.631 1.00 84.81 89 ILE A CA 1
ATOM 713 C C . ILE A 1 89 ? -12.048 5.688 27.055 1.00 84.81 89 ILE A C 1
ATOM 715 O O . ILE A 1 89 ? -13.162 6.230 27.170 1.00 84.81 89 ILE A O 1
ATOM 719 N N . GLU A 1 90 ? -11.046 6.229 26.372 1.00 88.19 90 GLU A N 1
ATOM 720 C CA . GLU A 1 90 ? -11.144 7.441 25.573 1.00 88.19 90 GLU A CA 1
ATOM 721 C C . GLU A 1 90 ? -11.442 7.093 24.114 1.00 88.19 90 GLU A C 1
ATOM 723 O O . GLU A 1 90 ? -10.801 6.234 23.511 1.00 88.19 90 GLU A O 1
ATOM 728 N N . PHE A 1 91 ? -12.422 7.783 23.533 1.00 87.88 91 PHE A N 1
ATOM 729 C CA . PHE A 1 91 ? -12.773 7.646 22.125 1.00 87.88 91 PHE A CA 1
ATOM 730 C C . PHE A 1 91 ? -12.336 8.906 21.395 1.00 87.88 91 PHE A C 1
ATOM 732 O O . PHE A 1 91 ? -12.865 9.987 21.651 1.00 87.88 91 PHE A O 1
ATOM 739 N N . GLN A 1 92 ? -11.414 8.772 20.442 1.00 87.81 92 GLN A N 1
ATOM 740 C CA . GLN A 1 92 ? -11.059 9.894 19.575 1.00 87.81 92 GLN A CA 1
ATOM 741 C C . GLN A 1 92 ? -12.234 10.278 18.660 1.00 87.81 92 GLN A C 1
ATOM 743 O O . GLN A 1 92 ? -12.459 11.455 18.380 1.00 87.81 92 GLN A O 1
ATOM 748 N N . ARG A 1 93 ? -12.978 9.277 18.171 1.00 85.31 93 ARG A N 1
ATOM 749 C CA . ARG A 1 93 ? -14.102 9.446 17.246 1.00 85.31 93 ARG A CA 1
ATOM 750 C C . ARG A 1 93 ? -15.030 8.229 17.328 1.00 85.31 93 ARG A C 1
ATOM 752 O O . ARG A 1 93 ? -14.545 7.109 17.452 1.00 85.31 93 ARG A O 1
ATOM 759 N N . ALA A 1 94 ? -16.339 8.449 17.248 1.00 85.50 94 ALA A N 1
ATOM 760 C CA . ALA A 1 94 ? -17.352 7.395 17.173 1.00 85.50 94 ALA A CA 1
ATOM 761 C C . ALA A 1 94 ? -18.475 7.826 16.220 1.00 85.50 94 ALA A C 1
ATOM 763 O O . ALA A 1 94 ? -18.774 9.023 16.134 1.00 85.50 94 ALA A O 1
ATOM 764 N N . HIS A 1 95 ? -19.025 6.864 15.481 1.00 81.69 95 HIS A N 1
ATOM 765 C CA . HIS A 1 95 ? -20.044 7.042 14.445 1.00 81.69 95 HIS A CA 1
ATOM 766 C C . HIS A 1 95 ? -20.991 5.870 14.399 1.00 81.69 95 HIS A C 1
ATOM 768 O O . HIS A 1 95 ? -20.479 4.755 14.656 1.00 81.69 95 HIS A O 1
#

Mean predicted aligned error: 8.55 Å

Organism: Pleurodeles waltl (NCBI:txid8319)

InterPro domains:
  IPR004244 Transposase, L1 [PTHR11505] (1-95)

pLDDT: mean 91.03, std 6.08, range [70.31, 98.31]

Sequence (95 aa):
MRAEIAGFQSRVTGLEQRMGLVEAQTTISRDRDQDLLYMRSKLTDMEDRSRRDNIRLRGIPENEEGVDVQSFLRSALLKLTSLEFDPPIEFQRAH

Solvent-accessible surface area (backbone atoms only — not comparable to full-atom values): 5877 Å² total; per-residue (Å²): 109,74,68,56,53,52,54,50,51,54,52,50,54,55,48,52,54,51,48,54,52,50,52,54,52,50,51,55,50,50,54,51,52,49,50,51,51,51,51,51,54,52,50,51,51,52,52,49,62,75,44,65,86,64,81,85,89,79,91,73,66,89,78,72,48,66,94,48,50,64,63,40,50,54,55,49,49,34,70,73,66,71,54,84,58,87,74,67,88,81,74,95,76,82,131

Radius of gyration: 32.03 Å; Cα contacts (8 Å, |Δi|>4): 12; chains: 1; bounding box: 61×26×87 Å